Protein AF-A0A5E4VX10-F1 (afdb_monomer_lite)

Secondary structure (DSSP, 8-state):
---------EEEEEEEEE-TTS-EEEEEEEEEETT--B-HHHHHHHHHHHT--TTSHHHHHHHHHHHHHHHTTT--

Organism: NCBI:txid2508294

Foldseek 3Di:
DDDPPLDWDKDWDKDWDADPVRDIWIATPFIATPVRDTCRVVLVVQCVVVVFDRRDPVSSVVSVVVVCVVCSVPTD

pLDDT: mean 86.55, std 11.61, range [40.69, 94.56]

Structure (mmCIF, N/CA/C/O backbone):
data_AF-A0A5E4VX10-F1
#
_entry.id   AF-A0A5E4VX10-F1
#
loop_
_atom_site.group_PDB
_atom_site.id
_atom_site.type_symbol
_atom_site.label_atom_id
_atom_site.label_alt_id
_atom_site.label_comp_id
_atom_site.label_asym_id
_atom_site.label_entity_id
_atom_site.label_seq_id
_atom_site.pdbx_PDB_ins_code
_atom_site.Cartn_x
_atom_site.Cartn_y
_atom_site.Cartn_z
_atom_site.occupancy
_atom_site.B_iso_or_equiv
_atom_site.auth_seq_id
_atom_site.auth_comp_id
_atom_site.auth_asym_id
_atom_site.auth_atom_id
_atom_site.pdbx_PDB_model_num
ATOM 1 N N . MET A 1 1 ? -5.624 14.528 29.985 1.00 40.69 1 MET A N 1
ATOM 2 C CA . MET A 1 1 ? -5.950 13.193 29.448 1.00 40.69 1 MET A CA 1
ATOM 3 C C . MET A 1 1 ? -5.667 13.250 27.961 1.00 40.69 1 MET A C 1
ATOM 5 O O . MET A 1 1 ? -6.438 13.869 27.241 1.00 40.69 1 MET A O 1
ATOM 9 N N . GLU A 1 2 ? -4.518 12.741 27.522 1.00 47.81 2 GLU A N 1
ATOM 10 C CA . GLU A 1 2 ? -4.245 12.589 26.090 1.00 47.81 2 GLU A CA 1
ATOM 11 C C . GLU A 1 2 ? -5.189 11.515 25.541 1.00 47.81 2 GLU A C 1
ATOM 13 O O . GLU A 1 2 ? -5.297 10.428 26.112 1.00 47.81 2 GLU A O 1
ATOM 18 N N . ALA A 1 3 ? -5.938 11.846 24.489 1.00 52.12 3 ALA A N 1
ATOM 19 C CA . ALA A 1 3 ? -6.742 10.863 23.776 1.00 52.12 3 ALA A CA 1
ATOM 20 C C . ALA A 1 3 ? -5.812 9.745 23.269 1.00 52.12 3 ALA A C 1
ATOM 22 O O . ALA A 1 3 ? -4.689 10.054 22.858 1.00 52.12 3 ALA A O 1
ATOM 23 N N . PRO A 1 4 ? -6.229 8.465 23.287 1.00 52.66 4 PRO A N 1
ATOM 24 C CA . PRO A 1 4 ? -5.407 7.395 22.742 1.00 52.66 4 PRO A CA 1
ATOM 25 C C . PRO A 1 4 ? -5.090 7.735 21.284 1.00 52.66 4 PRO A C 1
ATOM 27 O O . PRO A 1 4 ? -5.998 7.822 20.455 1.00 52.66 4 PRO A O 1
ATOM 30 N N . GLN A 1 5 ? -3.813 7.984 20.983 1.00 59.97 5 GLN A N 1
ATOM 31 C CA . GLN A 1 5 ? -3.355 8.161 19.611 1.00 59.97 5 GLN A CA 1
ATOM 32 C C . GLN A 1 5 ? -3.646 6.850 18.882 1.00 59.97 5 GLN A C 1
ATOM 34 O O . GLN A 1 5 ? -2.963 5.850 19.105 1.00 59.97 5 GLN A O 1
ATOM 39 N N . ARG A 1 6 ? -4.709 6.832 18.070 1.00 65.00 6 ARG A N 1
ATOM 40 C CA . ARG A 1 6 ? -5.005 5.707 17.183 1.00 65.00 6 ARG A CA 1
ATOM 41 C C . ARG A 1 6 ? -3.819 5.575 16.234 1.00 65.00 6 ARG A C 1
ATOM 43 O O . ARG A 1 6 ? -3.485 6.525 15.529 1.00 65.00 6 ARG A O 1
ATOM 50 N N . LYS A 1 7 ? -3.141 4.434 16.287 1.00 72.69 7 LYS A N 1
ATOM 51 C CA . LYS A 1 7 ? -2.005 4.127 15.420 1.00 72.69 7 LYS A CA 1
ATOM 52 C C . LYS A 1 7 ? -2.535 3.267 14.285 1.00 72.69 7 LYS A C 1
ATOM 54 O O . LYS A 1 7 ? -2.936 2.149 14.544 1.00 72.69 7 LYS A O 1
ATOM 59 N N . CYS A 1 8 ? -2.535 3.795 13.067 1.00 82.06 8 CYS A N 1
ATOM 60 C CA . CYS A 1 8 ? -2.798 3.001 11.872 1.00 82.06 8 CYS A CA 1
ATOM 61 C C . CYS A 1 8 ? -1.513 2.268 11.485 1.00 82.06 8 CYS A C 1
ATOM 63 O O . CYS A 1 8 ? -0.476 2.912 11.298 1.00 82.06 8 CYS A O 1
ATOM 65 N N . VAL A 1 9 ? -1.572 0.941 11.385 1.00 86.06 9 VAL A N 1
ATOM 66 C CA . VAL A 1 9 ? -0.455 0.119 10.904 1.00 86.06 9 VAL A CA 1
ATOM 67 C C . VAL A 1 9 ? -0.881 -0.592 9.628 1.00 86.06 9 VAL A C 1
ATOM 69 O O . VAL A 1 9 ? -1.911 -1.263 9.594 1.00 86.06 9 VAL A O 1
ATOM 72 N N . LEU A 1 10 ? -0.070 -0.443 8.581 1.00 89.75 10 LEU A N 1
ATOM 73 C CA . LEU A 1 10 ? -0.251 -1.125 7.306 1.00 89.75 10 LEU A CA 1
ATOM 74 C C . LEU A 1 10 ? 1.035 -1.852 6.934 1.00 89.75 10 LEU A C 1
ATOM 76 O O . LEU A 1 10 ? 2.110 -1.254 6.920 1.00 89.75 10 LEU A O 1
ATOM 80 N N . ASP A 1 11 ? 0.901 -3.128 6.603 1.00 92.31 11 ASP A N 1
ATOM 81 C CA . ASP A 1 11 ? 1.935 -3.918 5.951 1.00 92.31 11 ASP A CA 1
ATOM 82 C C . ASP A 1 11 ? 1.729 -3.820 4.438 1.00 92.31 11 ASP A C 1
ATOM 84 O O . ASP A 1 11 ? 0.688 -4.219 3.914 1.00 92.31 11 ASP A O 1
ATOM 88 N N . VAL A 1 12 ? 2.691 -3.221 3.737 1.00 93.12 12 VAL A N 1
ATOM 89 C CA . VAL A 1 12 ? 2.597 -2.943 2.300 1.00 93.12 12 VAL A CA 1
ATOM 90 C C . VAL A 1 12 ? 3.719 -3.677 1.599 1.00 93.12 12 VAL A C 1
ATOM 92 O O . VAL A 1 12 ? 4.889 -3.315 1.712 1.00 93.12 12 VAL A O 1
ATOM 95 N N . SER A 1 13 ? 3.348 -4.689 0.828 1.00 94.06 13 SER A N 1
ATOM 96 C CA . SER A 1 13 ? 4.287 -5.427 0.002 1.00 94.06 13 SER A CA 1
ATOM 97 C C . SER A 1 13 ? 4.307 -4.869 -1.409 1.00 94.06 13 SER A C 1
ATOM 99 O O . SER A 1 13 ? 3.287 -4.848 -2.106 1.00 94.06 13 SER A O 1
ATOM 101 N N . ILE A 1 14 ? 5.496 -4.461 -1.839 1.00 93.00 14 ILE A N 1
ATOM 102 C CA . ILE A 1 14 ? 5.777 -3.994 -3.193 1.00 93.00 14 ILE A CA 1
ATOM 103 C C . ILE A 1 14 ? 6.640 -5.011 -3.936 1.00 93.00 14 ILE A C 1
ATOM 105 O O . ILE A 1 14 ? 7.531 -5.632 -3.361 1.00 93.00 14 ILE A O 1
ATOM 109 N N . VAL A 1 15 ? 6.378 -5.165 -5.228 1.00 92.75 15 VAL A N 1
ATOM 110 C CA . VAL A 1 15 ? 7.229 -5.903 -6.159 1.00 92.75 15 VAL A CA 1
ATOM 111 C C . VAL A 1 15 ? 7.950 -4.883 -7.017 1.00 92.75 15 VAL A C 1
ATOM 113 O O . VAL A 1 15 ? 7.316 -4.122 -7.745 1.00 92.75 15 VAL A O 1
ATOM 116 N N . GLU A 1 16 ? 9.274 -4.862 -6.930 1.00 90.12 16 GLU A N 1
ATOM 117 C CA . GLU A 1 16 ? 10.112 -4.016 -7.775 1.00 90.12 16 GLU A CA 1
ATOM 118 C C . GLU A 1 16 ? 10.422 -4.770 -9.077 1.00 90.12 16 GLU A C 1
ATOM 120 O O . GLU A 1 16 ? 10.910 -5.902 -9.065 1.00 90.12 16 GLU A O 1
ATOM 125 N N . LYS A 1 17 ? 10.098 -4.155 -10.214 1.00 89.81 17 LYS A N 1
ATOM 126 C CA . LYS A 1 17 ? 10.387 -4.661 -11.556 1.00 89.81 17 LYS A CA 1
ATOM 127 C C . LYS A 1 17 ? 11.497 -3.816 -12.161 1.00 89.81 17 LYS A C 1
ATOM 129 O O . LYS A 1 17 ? 11.360 -2.599 -12.296 1.00 89.81 17 LYS A O 1
ATOM 134 N N . PHE A 1 18 ? 12.570 -4.491 -12.547 1.00 88.75 18 PHE A N 1
ATOM 135 C CA . PHE A 1 18 ? 13.715 -3.902 -13.224 1.00 88.75 18 PHE A CA 1
ATOM 136 C C . PHE A 1 18 ? 13.569 -4.160 -14.718 1.00 88.75 18 PHE A C 1
ATOM 138 O O . PHE A 1 18 ? 13.456 -5.316 -15.135 1.00 88.75 18 PHE A O 1
ATOM 145 N N . ASP A 1 19 ? 13.546 -3.101 -15.520 1.00 84.88 19 ASP A N 1
ATOM 146 C CA . ASP A 1 19 ? 13.636 -3.260 -16.965 1.00 84.88 19 ASP A CA 1
ATOM 147 C C . ASP A 1 19 ? 15.103 -3.445 -17.402 1.00 84.88 19 ASP A C 1
ATOM 149 O O . ASP A 1 19 ? 16.055 -3.181 -16.662 1.00 84.88 19 ASP A O 1
ATOM 153 N N . SER A 1 20 ? 15.306 -3.911 -18.635 1.00 81.75 20 SER A N 1
ATOM 154 C CA . SER A 1 20 ? 16.649 -4.079 -19.209 1.00 81.75 20 SER A CA 1
ATOM 155 C C . SER A 1 20 ? 17.367 -2.749 -19.492 1.00 81.75 20 SER A C 1
ATOM 157 O O . SER A 1 20 ? 18.538 -2.767 -19.863 1.00 81.75 20 SER A O 1
ATOM 159 N N . ALA A 1 21 ? 16.682 -1.612 -19.334 1.00 82.81 21 ALA A N 1
ATOM 160 C CA . ALA A 1 21 ? 17.220 -0.266 -19.504 1.00 82.81 21 ALA A CA 1
ATOM 161 C C . ALA A 1 21 ? 17.682 0.366 -18.173 1.00 82.81 21 ALA A C 1
ATOM 163 O O . ALA A 1 21 ? 18.238 1.463 -18.184 1.00 82.81 21 ALA A O 1
ATOM 164 N N . GLY A 1 22 ? 17.501 -0.326 -17.041 1.00 78.69 22 GLY A N 1
ATOM 165 C CA . GLY A 1 22 ? 17.874 0.152 -15.708 1.00 78.69 22 GLY A CA 1
ATOM 166 C C . GLY A 1 22 ? 16.800 0.994 -15.008 1.00 78.69 22 GLY A C 1
ATOM 167 O O . GLY A 1 22 ? 17.064 1.534 -13.935 1.00 78.69 22 GLY A O 1
ATOM 168 N N . SER A 1 23 ? 15.597 1.103 -15.572 1.00 82.75 23 SER A N 1
ATOM 169 C CA . SER A 1 23 ? 14.437 1.715 -14.924 1.00 82.75 23 SER A CA 1
ATOM 170 C C . SER A 1 23 ? 13.843 0.769 -13.882 1.00 82.75 23 SER A C 1
ATOM 172 O O . SER A 1 23 ? 13.647 -0.425 -14.126 1.00 82.75 23 SER A O 1
ATOM 174 N N . ILE A 1 24 ? 13.503 1.330 -12.722 1.00 87.06 24 ILE A N 1
ATOM 175 C CA . ILE A 1 24 ? 12.817 0.624 -11.638 1.00 87.06 24 ILE A CA 1
ATOM 176 C C . ILE A 1 24 ? 11.363 1.082 -11.629 1.00 87.06 24 ILE A C 1
ATOM 178 O O . ILE A 1 24 ? 11.082 2.272 -11.488 1.00 87.06 24 ILE A O 1
ATOM 182 N N . SER A 1 25 ? 10.445 0.131 -11.752 1.00 87.81 25 SER A N 1
ATOM 183 C CA . SER A 1 25 ? 9.020 0.340 -11.485 1.00 87.81 25 SER A CA 1
ATOM 184 C C . SER A 1 25 ? 8.613 -0.497 -10.284 1.00 87.81 25 SER A C 1
ATOM 186 O O . SER A 1 25 ? 9.217 -1.536 -10.017 1.00 87.81 25 SER A O 1
ATOM 188 N N . VAL A 1 26 ? 7.611 -0.049 -9.535 1.00 92.06 26 VAL A N 1
ATOM 189 C CA . VAL A 1 26 ? 7.063 -0.832 -8.423 1.00 92.06 26 VAL A CA 1
ATOM 190 C C . VAL A 1 26 ? 5.627 -1.241 -8.711 1.00 92.06 26 VAL A C 1
ATOM 192 O O . VAL A 1 26 ? 4.943 -0.647 -9.535 1.00 92.06 26 VAL A O 1
ATOM 195 N N . GLU A 1 27 ? 5.160 -2.287 -8.055 1.00 92.06 27 GLU A N 1
ATOM 196 C CA . GLU A 1 27 ? 3.759 -2.682 -8.078 1.00 92.06 27 GLU A CA 1
ATOM 197 C C . GLU A 1 27 ? 3.343 -3.075 -6.668 1.00 92.06 27 GLU A C 1
ATOM 199 O O . GLU A 1 27 ? 4.015 -3.872 -6.014 1.00 92.06 27 GLU A O 1
ATOM 204 N N . VAL A 1 28 ? 2.230 -2.527 -6.184 1.00 93.12 28 VAL A N 1
ATOM 205 C CA . VAL A 1 28 ? 1.686 -2.898 -4.874 1.00 93.12 28 VAL A CA 1
ATOM 206 C C . VAL A 1 28 ? 1.049 -4.281 -4.982 1.00 93.12 28 VAL A C 1
ATOM 208 O O . VAL A 1 28 ? -0.027 -4.427 -5.569 1.00 93.12 28 VAL A O 1
ATOM 211 N N . ALA A 1 29 ? 1.707 -5.291 -4.414 1.00 93.31 29 ALA A N 1
ATOM 212 C CA . ALA A 1 29 ? 1.250 -6.675 -4.435 1.00 93.31 29 ALA A CA 1
ATOM 213 C C . ALA A 1 29 ? 0.123 -6.907 -3.428 1.00 93.31 29 ALA A C 1
ATOM 215 O O . ALA A 1 29 ? -0.927 -7.429 -3.798 1.00 93.31 29 ALA A O 1
ATOM 216 N N . HIS A 1 30 ? 0.330 -6.500 -2.175 1.00 93.62 30 HIS A N 1
ATOM 217 C CA . HIS A 1 30 ? -0.702 -6.565 -1.147 1.00 93.62 30 HIS A CA 1
ATOM 218 C C . HIS A 1 30 ? -0.528 -5.482 -0.086 1.00 93.62 30 HIS A C 1
ATOM 220 O O . HIS A 1 30 ? 0.584 -5.033 0.186 1.00 93.62 30 HIS A O 1
ATOM 226 N N . VAL A 1 31 ? -1.647 -5.093 0.515 1.00 94.00 31 VAL A N 1
ATOM 227 C CA . VAL A 1 31 ? -1.723 -4.194 1.664 1.00 94.00 31 VAL A CA 1
ATOM 228 C C . VAL A 1 31 ? -2.556 -4.878 2.733 1.00 94.00 31 VAL A C 1
ATOM 230 O O . VAL A 1 31 ? -3.705 -5.219 2.469 1.00 94.00 31 VAL A O 1
ATOM 233 N N . LYS A 1 32 ? -2.002 -5.069 3.926 1.00 93.88 32 LYS A N 1
ATOM 234 C CA . LYS A 1 32 ? -2.707 -5.642 5.076 1.00 93.88 32 LYS A CA 1
ATOM 235 C C . LYS A 1 32 ? -2.743 -4.650 6.224 1.00 93.88 32 LYS A C 1
ATOM 237 O O . LYS A 1 32 ? -1.807 -3.872 6.382 1.00 93.88 32 LYS A O 1
ATOM 242 N N . ASP A 1 33 ? -3.806 -4.665 7.015 1.00 90.94 33 ASP A N 1
ATOM 243 C CA . ASP A 1 33 ? -3.835 -3.903 8.266 1.00 90.94 33 ASP A CA 1
ATOM 244 C C . ASP A 1 33 ? -3.176 -4.659 9.429 1.00 90.94 33 ASP A C 1
ATOM 246 O O . ASP A 1 33 ? -2.661 -5.768 9.267 1.00 90.94 33 ASP A O 1
ATOM 250 N N . ALA A 1 34 ? -3.186 -4.047 10.615 1.00 88.50 34 ALA A N 1
ATOM 251 C CA . ALA A 1 34 ? -2.595 -4.598 11.830 1.00 88.50 34 ALA A CA 1
ATOM 252 C C . ALA A 1 34 ? -3.137 -5.984 12.229 1.00 88.50 34 ALA A C 1
ATOM 254 O O . ALA A 1 34 ? -2.457 -6.725 12.939 1.00 88.50 34 ALA A O 1
ATOM 255 N N . LEU A 1 35 ? -4.354 -6.334 11.798 1.00 89.44 35 LEU A N 1
ATOM 256 C CA . LEU A 1 35 ? -4.989 -7.625 12.075 1.00 89.44 35 LEU A CA 1
ATOM 257 C C . LEU A 1 35 ? -4.728 -8.650 10.962 1.00 89.44 35 LEU A C 1
ATOM 259 O O . LEU A 1 35 ? -5.096 -9.816 11.100 1.00 89.44 35 LEU A O 1
ATOM 263 N N . GLY A 1 36 ? -4.060 -8.236 9.883 1.00 88.75 36 GLY A N 1
ATOM 264 C CA . GLY A 1 36 ? -3.778 -9.063 8.718 1.00 88.75 36 GLY A CA 1
ATOM 265 C C . GLY A 1 36 ? -4.898 -9.080 7.679 1.00 88.75 36 GLY A C 1
ATOM 266 O O . GLY A 1 36 ? -4.788 -9.846 6.718 1.00 88.75 36 GLY A O 1
ATOM 267 N N . ASP A 1 37 ? -5.941 -8.254 7.834 1.00 91.25 37 ASP A N 1
ATOM 268 C CA . ASP A 1 37 ? -7.022 -8.157 6.851 1.00 91.25 37 ASP A CA 1
ATOM 269 C C . ASP A 1 37 ? -6.515 -7.515 5.558 1.00 91.25 37 ASP A C 1
ATOM 271 O O . ASP A 1 37 ? -5.787 -6.519 5.579 1.00 91.25 37 ASP A O 1
ATOM 275 N N . ASP A 1 38 ? -6.939 -8.061 4.418 1.00 93.06 38 ASP A N 1
ATOM 276 C CA . ASP A 1 38 ? -6.561 -7.536 3.109 1.00 93.06 38 ASP A CA 1
ATOM 277 C C . ASP A 1 38 ? -7.259 -6.197 2.824 1.00 93.06 38 ASP A C 1
ATOM 279 O O . ASP A 1 38 ? -8.479 -6.101 2.659 1.00 93.06 38 ASP A O 1
ATOM 283 N N . ARG A 1 39 ? -6.453 -5.141 2.734 1.00 94.06 39 ARG A N 1
ATOM 284 C CA . ARG A 1 39 ? -6.853 -3.776 2.377 1.00 94.06 39 ARG A CA 1
ATOM 285 C C . ARG A 1 39 ? -6.400 -3.383 0.978 1.00 94.06 39 ARG A C 1
ATOM 287 O O . ARG A 1 39 ? -6.671 -2.258 0.563 1.00 94.06 39 ARG A O 1
ATOM 294 N N . THR A 1 40 ? -5.792 -4.288 0.212 1.00 94.38 40 THR A N 1
ATOM 295 C CA . THR A 1 40 ? -5.337 -4.041 -1.165 1.00 94.38 40 THR A CA 1
ATOM 296 C C . THR A 1 40 ? -6.401 -3.398 -2.062 1.00 94.38 40 THR A C 1
ATOM 298 O O . THR A 1 40 ? -6.099 -2.362 -2.662 1.00 94.38 40 THR A O 1
ATOM 301 N N . PRO A 1 41 ? -7.645 -3.918 -2.171 1.00 93.81 41 PRO A N 1
ATOM 302 C CA . PRO A 1 41 ? -8.651 -3.308 -3.046 1.00 93.81 41 PRO A CA 1
ATOM 303 C C . PRO A 1 41 ? -9.036 -1.895 -2.590 1.00 93.81 41 PRO A C 1
ATOM 305 O O . PRO A 1 41 ? -9.203 -0.998 -3.414 1.00 93.81 41 PRO A O 1
ATOM 308 N N . MET A 1 42 ? -9.118 -1.677 -1.277 1.00 92.62 42 MET A N 1
ATOM 309 C CA . MET A 1 42 ? -9.446 -0.377 -0.696 1.00 92.62 42 MET A CA 1
ATOM 310 C C . MET A 1 42 ? -8.322 0.640 -0.919 1.00 92.62 42 MET A C 1
ATOM 312 O O . MET A 1 42 ? -8.588 1.781 -1.295 1.00 92.62 42 MET A O 1
ATOM 316 N N . PHE A 1 43 ? -7.072 0.217 -0.732 1.00 94.12 43 PHE A N 1
ATOM 317 C CA . PHE A 1 43 ? -5.888 1.033 -0.963 1.00 94.12 43 PHE A CA 1
ATOM 318 C C . PHE A 1 43 ? -5.737 1.413 -2.438 1.00 94.12 43 PHE A C 1
ATOM 320 O O . PHE A 1 43 ? -5.526 2.583 -2.743 1.00 94.12 43 PHE A O 1
ATOM 327 N N . ARG A 1 44 ? -5.920 0.463 -3.366 1.00 94.12 44 ARG A N 1
ATOM 328 C CA . ARG A 1 44 ? -5.871 0.736 -4.813 1.00 94.12 44 ARG A CA 1
ATOM 329 C C . ARG A 1 44 ? -6.964 1.709 -5.247 1.00 94.12 44 ARG A C 1
ATOM 331 O O . ARG A 1 44 ? -6.666 2.674 -5.940 1.00 94.12 44 ARG A O 1
ATOM 338 N N . ALA A 1 45 ? -8.200 1.507 -4.787 1.00 94.44 45 ALA A N 1
ATOM 339 C CA . ALA A 1 45 ? -9.300 2.424 -5.080 1.00 94.44 45 ALA A CA 1
ATOM 340 C C . ALA A 1 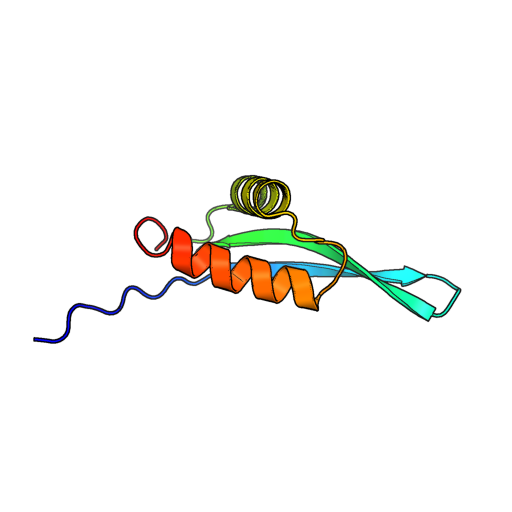45 ? -9.052 3.826 -4.500 1.00 94.44 45 ALA A C 1
ATOM 342 O O . ALA A 1 45 ? -9.397 4.827 -5.120 1.00 94.44 45 ALA A O 1
ATOM 343 N N . PHE A 1 46 ? -8.452 3.920 -3.312 1.00 94.31 46 PHE A N 1
ATOM 344 C CA . PHE A 1 46 ? -8.037 5.200 -2.745 1.00 94.31 46 PHE A CA 1
ATOM 345 C C . PHE A 1 46 ? -6.950 5.869 -3.591 1.00 94.31 46 PHE A C 1
ATOM 347 O O . PHE A 1 46 ? -7.097 7.037 -3.937 1.00 94.31 46 PHE A O 1
ATOM 354 N N . ALA A 1 47 ? -5.897 5.135 -3.950 1.00 94.56 47 ALA A N 1
ATOM 355 C CA . ALA A 1 47 ? -4.792 5.657 -4.741 1.00 94.56 47 ALA A CA 1
ATOM 356 C C . ALA A 1 47 ? -5.265 6.184 -6.100 1.00 94.56 47 ALA A C 1
ATOM 358 O O . ALA A 1 47 ? -4.928 7.305 -6.467 1.00 94.56 47 ALA A O 1
ATOM 359 N N . GLU A 1 48 ? -6.123 5.429 -6.790 1.00 94.56 48 GLU A N 1
ATOM 360 C CA . GLU A 1 48 ? -6.734 5.849 -8.053 1.00 94.56 48 GLU A CA 1
ATOM 361 C C . GLU A 1 48 ? -7.567 7.130 -7.887 1.00 94.56 48 GLU A C 1
ATOM 363 O O . GLU A 1 48 ? -7.425 8.072 -8.664 1.00 94.56 48 GLU A O 1
ATOM 368 N N . ARG A 1 49 ? -8.395 7.210 -6.835 1.00 94.56 49 ARG A N 1
ATOM 369 C CA . ARG A 1 49 ? -9.240 8.387 -6.561 1.00 94.56 49 ARG A CA 1
ATOM 370 C C . ARG A 1 49 ? -8.445 9.644 -6.225 1.00 94.56 49 ARG A C 1
ATOM 372 O O . ARG A 1 49 ? -8.903 10.741 -6.530 1.00 94.56 49 ARG A O 1
ATOM 379 N N . GLU A 1 50 ? -7.305 9.495 -5.562 1.00 92.81 50 GLU A N 1
ATOM 380 C CA . GLU A 1 50 ? -6.426 10.610 -5.194 1.00 92.81 50 GLU A CA 1
ATOM 381 C C . GLU A 1 50 ? -5.385 10.924 -6.285 1.00 92.81 50 GLU A C 1
ATOM 383 O O . GLU A 1 50 ? -4.668 11.915 -6.168 1.00 92.81 50 GLU A O 1
ATOM 388 N N . GLY A 1 51 ? -5.317 10.112 -7.348 1.00 93.81 51 GLY A N 1
ATOM 389 C CA . GLY A 1 51 ? -4.399 10.292 -8.473 1.00 93.81 51 GLY A CA 1
ATOM 390 C C . GLY A 1 51 ? -2.953 9.874 -8.193 1.00 93.81 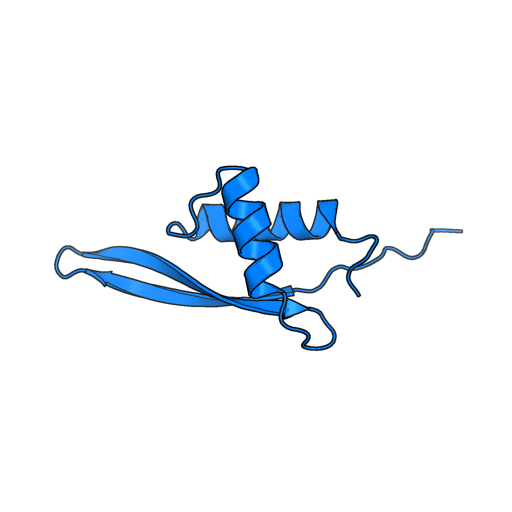51 GLY A C 1
ATOM 391 O O . GLY A 1 51 ? -2.050 10.384 -8.850 1.00 93.81 51 GLY A O 1
ATOM 392 N N . PHE A 1 52 ? -2.722 8.979 -7.228 1.00 94.31 52 PHE A N 1
ATOM 393 C CA . PHE A 1 52 ? -1.390 8.464 -6.910 1.00 94.31 52 PHE A CA 1
ATOM 394 C C . PHE A 1 52 ? -0.925 7.420 -7.925 1.00 94.31 52 PHE A C 1
ATOM 396 O O . PHE A 1 52 ? -1.625 6.440 -8.194 1.00 94.31 52 PHE A O 1
ATOM 403 N N . ASP A 1 53 ? 0.301 7.578 -8.421 1.00 92.69 53 ASP A N 1
ATOM 404 C CA . ASP A 1 53 ? 0.930 6.592 -9.299 1.00 92.69 53 ASP A CA 1
ATOM 405 C C . ASP A 1 53 ? 1.586 5.463 -8.489 1.00 92.69 53 ASP A C 1
ATOM 407 O O . ASP A 1 53 ? 2.729 5.559 -8.034 1.00 92.69 53 ASP A O 1
ATOM 411 N N . LEU A 1 54 ? 0.875 4.343 -8.344 1.00 91.88 54 LEU A N 1
ATOM 412 C CA . LEU A 1 54 ? 1.383 3.164 -7.636 1.00 91.88 54 LEU A CA 1
ATOM 413 C C . LEU A 1 54 ? 2.548 2.455 -8.348 1.00 91.88 54 LEU A C 1
ATOM 415 O O . LEU A 1 54 ? 3.048 1.464 -7.817 1.00 91.88 54 LEU A O 1
ATOM 419 N N . SER A 1 55 ? 2.997 2.945 -9.510 1.00 91.31 55 SER A N 1
ATOM 420 C CA . SER A 1 55 ? 4.229 2.491 -10.158 1.00 91.31 55 SER A CA 1
ATOM 421 C C . SER A 1 55 ? 5.493 3.195 -9.666 1.00 91.31 55 SER A C 1
ATOM 423 O O . SER A 1 55 ? 6.600 2.751 -9.989 1.00 91.31 55 SER A O 1
ATOM 425 N N . LYS A 1 56 ? 5.359 4.241 -8.836 1.00 90.81 56 LYS A N 1
ATOM 426 C CA . LYS A 1 56 ? 6.482 4.956 -8.216 1.00 90.81 56 LYS A CA 1
ATOM 427 C C . LYS A 1 56 ? 6.507 4.737 -6.709 1.00 90.81 56 LYS A C 1
ATOM 429 O O . LYS A 1 56 ? 5.567 5.091 -6.005 1.00 90.81 56 LYS A O 1
ATOM 434 N N . ARG A 1 57 ? 7.634 4.252 -6.180 1.00 88.88 57 ARG A N 1
ATOM 435 C CA . ARG A 1 57 ? 7.802 3.986 -4.739 1.00 88.88 57 ARG A CA 1
ATOM 436 C C . ARG A 1 57 ? 7.462 5.191 -3.858 1.00 88.88 57 ARG A C 1
ATOM 438 O O . ARG A 1 57 ? 6.714 5.046 -2.901 1.00 88.88 57 ARG A O 1
ATOM 445 N N . ALA A 1 58 ? 7.942 6.375 -4.234 1.00 91.38 58 ALA A N 1
ATOM 446 C CA . ALA A 1 58 ? 7.676 7.603 -3.490 1.00 91.38 58 ALA A CA 1
ATOM 447 C C . ALA A 1 58 ? 6.177 7.955 -3.429 1.00 91.38 58 ALA A C 1
ATOM 449 O O . ALA A 1 58 ? 5.714 8.503 -2.432 1.00 91.38 58 ALA A O 1
ATOM 450 N N . GLU A 1 59 ? 5.406 7.642 -4.475 1.00 93.69 59 GLU A N 1
ATOM 451 C CA . GLU A 1 59 ? 3.958 7.871 -4.483 1.00 93.69 59 GLU A CA 1
ATOM 452 C C . GLU A 1 59 ? 3.203 6.782 -3.716 1.00 93.69 59 GLU A C 1
ATOM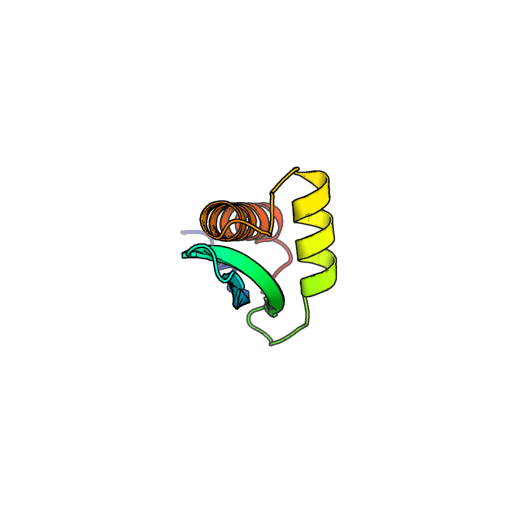 454 O O . GLU A 1 59 ? 2.230 7.097 -3.037 1.00 93.69 59 GLU A O 1
ATOM 459 N N . VAL A 1 60 ? 3.687 5.533 -3.722 1.00 92.44 60 VAL A N 1
ATOM 460 C CA . VAL A 1 60 ? 3.171 4.474 -2.836 1.00 92.44 60 VAL A CA 1
ATOM 461 C C . VAL A 1 60 ? 3.326 4.886 -1.371 1.00 92.44 60 VAL A C 1
ATOM 4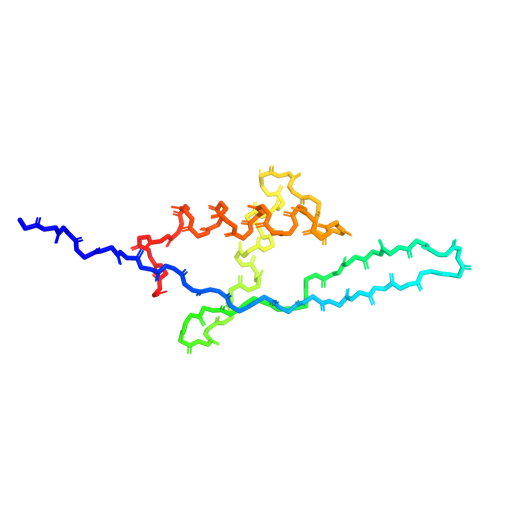63 O O . VAL A 1 60 ? 2.356 4.836 -0.621 1.00 92.44 60 VAL A O 1
ATOM 466 N N . GLU A 1 61 ? 4.509 5.346 -0.960 1.00 91.81 61 GLU A N 1
ATOM 467 C CA . GLU A 1 61 ? 4.770 5.782 0.420 1.00 91.81 61 GLU A CA 1
ATOM 468 C C . GLU A 1 61 ? 3.870 6.962 0.831 1.00 91.81 61 GLU A C 1
ATOM 470 O O . GLU A 1 61 ? 3.287 6.956 1.918 1.00 91.81 61 GLU A O 1
ATOM 475 N N . GLN A 1 62 ? 3.676 7.943 -0.058 1.00 93.38 62 GLN A N 1
ATOM 476 C CA . GLN A 1 62 ? 2.745 9.053 0.176 1.00 93.38 62 GLN A CA 1
ATOM 477 C C . GLN A 1 62 ? 1.287 8.591 0.268 1.00 93.38 62 GLN A C 1
ATOM 479 O O . GLN A 1 62 ? 0.548 9.050 1.144 1.00 93.38 62 GLN A O 1
ATOM 484 N N . ALA A 1 63 ? 0.870 7.678 -0.611 1.00 93.62 63 ALA A N 1
ATOM 485 C CA . ALA A 1 63 ? -0.468 7.109 -0.592 1.00 93.62 63 ALA A CA 1
ATOM 486 C C . ALA A 1 63 ? -0.725 6.353 0.717 1.00 93.62 63 ALA A C 1
ATOM 488 O O . ALA A 1 63 ? -1.797 6.505 1.289 1.00 93.62 63 ALA A O 1
ATOM 489 N N . VAL A 1 64 ? 0.253 5.605 1.239 1.00 92.06 64 VAL A N 1
ATOM 490 C CA . VAL A 1 64 ? 0.158 4.911 2.538 1.00 92.06 64 VAL A CA 1
ATOM 491 C C . VAL A 1 64 ? -0.028 5.900 3.681 1.00 92.06 64 VAL A C 1
ATOM 493 O O . VAL A 1 64 ? -0.940 5.720 4.489 1.00 92.06 64 VAL A O 1
ATOM 496 N N . GLY A 1 65 ? 0.772 6.969 3.714 1.00 90.75 65 GLY A N 1
ATOM 497 C CA . GLY A 1 65 ? 0.629 8.035 4.706 1.00 90.75 65 GLY A CA 1
ATOM 498 C C . GLY A 1 65 ? -0.781 8.627 4.702 1.00 90.75 65 GLY A C 1
ATOM 499 O O . GLY A 1 65 ? -1.480 8.560 5.715 1.00 90.75 65 GLY A O 1
ATOM 500 N N . LYS A 1 66 ? -1.249 9.100 3.539 1.00 92.19 66 LYS A N 1
ATOM 501 C CA . LYS A 1 66 ? -2.591 9.691 3.423 1.00 92.19 66 LYS A CA 1
ATOM 502 C C . LYS A 1 66 ? -3.715 8.688 3.673 1.00 92.19 66 LYS A C 1
ATOM 504 O O . LYS A 1 66 ? -4.757 9.056 4.214 1.00 92.19 66 LYS A O 1
ATOM 509 N N . PHE A 1 67 ? -3.540 7.433 3.267 1.00 91.25 67 PHE A N 1
ATOM 510 C CA . PHE A 1 67 ? -4.515 6.379 3.519 1.00 91.25 67 PHE A CA 1
ATOM 511 C C . PHE A 1 67 ? -4.660 6.154 5.022 1.00 91.25 67 PHE A C 1
ATOM 513 O O . PHE A 1 67 ? -5.779 6.168 5.534 1.00 91.25 67 PHE A O 1
ATOM 520 N N . CYS A 1 68 ? -3.546 6.044 5.749 1.00 88.62 68 CYS A N 1
ATOM 521 C CA . CYS A 1 68 ? -3.594 5.968 7.200 1.00 88.62 68 CYS A CA 1
ATOM 522 C C . CYS A 1 68 ? -4.241 7.213 7.810 1.00 88.62 68 CYS A C 1
ATOM 524 O O . CYS A 1 68 ? -5.157 7.055 8.600 1.00 88.62 68 CYS A O 1
ATOM 526 N N . GLU A 1 69 ? -3.883 8.436 7.413 1.00 88.88 69 GLU A N 1
ATOM 527 C CA . GLU A 1 69 ? -4.528 9.653 7.941 1.00 88.88 69 GLU A CA 1
ATOM 528 C C . GLU A 1 69 ? -6.052 9.664 7.734 1.00 88.88 69 GLU A C 1
ATOM 530 O O . GLU A 1 69 ? -6.811 10.022 8.637 1.00 88.88 69 GLU A O 1
ATOM 535 N N . LYS A 1 70 ? -6.518 9.236 6.555 1.00 86.44 70 LYS A N 1
ATOM 536 C CA . LYS A 1 70 ? -7.941 9.250 6.189 1.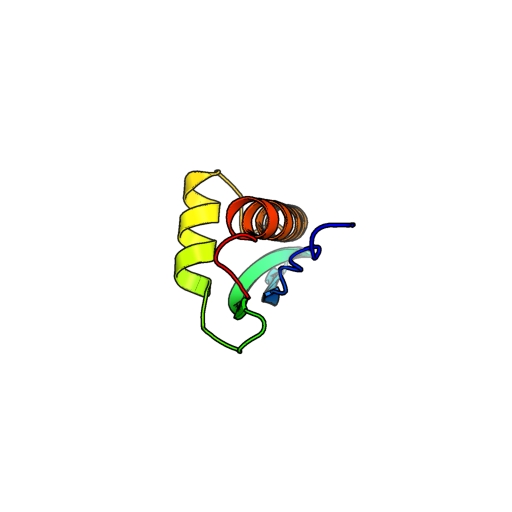00 86.44 70 LYS A CA 1
ATOM 537 C C . LYS A 1 70 ? -8.736 8.134 6.863 1.00 86.44 70 LYS A C 1
ATOM 539 O O . LYS A 1 70 ? -9.919 8.312 7.153 1.00 86.44 70 LYS A O 1
ATOM 544 N N . PHE A 1 71 ? -8.099 6.993 7.119 1.00 84.50 71 PHE A N 1
ATOM 545 C CA . PHE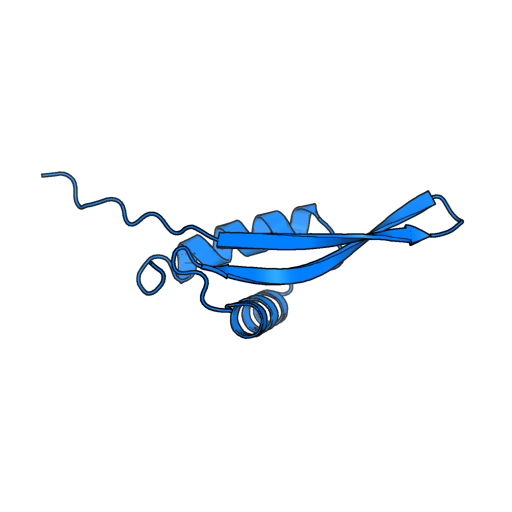 A 1 71 ? -8.758 5.788 7.615 1.00 84.50 71 PHE A CA 1
ATOM 546 C C . PHE A 1 71 ? -8.331 5.369 9.031 1.00 84.50 71 PHE A C 1
ATOM 548 O O . PHE A 1 71 ? -8.880 4.404 9.548 1.00 84.50 71 PHE A O 1
ATOM 555 N N . VAL A 1 72 ? -7.479 6.132 9.729 1.00 79.94 72 VAL A N 1
ATOM 556 C CA . VAL A 1 72 ? -7.052 5.887 11.130 1.00 79.94 72 VAL A CA 1
ATOM 557 C C . VAL A 1 72 ? -8.220 5.780 12.114 1.00 79.94 72 VAL A C 1
ATOM 559 O O . VAL A 1 72 ? -8.089 5.243 13.209 1.00 79.94 72 VAL A O 1
ATOM 562 N N . SER A 1 73 ? -9.390 6.312 11.751 1.00 76.25 73 SER A N 1
ATOM 563 C CA . SER A 1 73 ? -10.582 6.204 12.590 1.00 76.25 73 SER A CA 1
ATOM 564 C C . SER A 1 73 ? -11.331 4.879 12.462 1.00 76.25 73 SER A C 1
ATOM 566 O O . SER A 1 73 ? -12.157 4.596 13.328 1.00 76.25 73 SER A O 1
ATOM 568 N N . ILE A 1 74 ? -11.069 4.107 11.406 1.00 77.44 74 ILE A N 1
ATOM 569 C CA . ILE A 1 74 ? -11.761 2.848 11.098 1.00 77.44 74 ILE A CA 1
ATOM 570 C C . ILE A 1 74 ? -10.812 1.658 10.940 1.00 77.44 74 ILE A C 1
ATOM 572 O O . ILE A 1 74 ? -11.272 0.521 10.997 1.00 77.44 74 ILE A O 1
ATOM 576 N N . LEU A 1 75 ? -9.520 1.910 10.722 1.00 75.25 75 LEU A N 1
ATOM 577 C CA . LEU A 1 75 ? -8.493 0.883 10.660 1.00 75.25 75 LEU A CA 1
ATOM 578 C C . LEU A 1 75 ? -7.897 0.647 12.052 1.00 75.25 75 LEU A C 1
ATOM 580 O O . LEU A 1 75 ? -7.742 1.615 12.805 1.00 75.25 75 LEU A O 1
ATOM 584 N N . PRO A 1 76 ? -7.615 -0.623 12.385 1.00 63.38 76 PRO A N 1
ATOM 585 C CA . PRO A 1 76 ? -7.005 -1.008 13.649 1.00 63.38 76 PRO A CA 1
ATOM 586 C C . PRO A 1 76 ? -5.554 -0.528 13.790 1.00 63.38 76 PRO A C 1
ATOM 588 O O . PRO A 1 76 ? -4.862 -0.337 12.758 1.00 63.38 76 PRO A O 1
#

Radius of gyration: 14.0 Å; chains: 1; bounding box: 30×22×49 Å

Sequence (76 aa):
MEAPQRKCVLDVSIVEKFDSAGSISVEVAHVKDALGDDRTPMFRAFAEREGFDLSKRAEVEQAVGKFCEKFVSILP